Protein AF-A0A2W4QVB1-F1 (afdb_monomer_lite)

pLDDT: mean 76.28, std 17.54, range [34.06, 95.75]

Radius of gyration: 23.8 Å; chains: 1; bounding box: 46×36×74 Å

Structure (mmCIF, N/CA/C/O backbone):
data_AF-A0A2W4QVB1-F1
#
_entry.id   AF-A0A2W4QVB1-F1
#
loop_
_atom_site.group_PDB
_atom_site.id
_atom_site.type_symbol
_atom_site.label_atom_id
_atom_site.label_alt_id
_atom_site.label_comp_id
_atom_site.label_asym_id
_atom_site.label_entity_id
_atom_site.label_seq_id
_atom_site.pdbx_PDB_ins_code
_atom_site.Cartn_x
_atom_site.Cartn_y
_atom_site.Cartn_z
_atom_site.occupancy
_atom_site.B_iso_or_equiv
_atom_site.auth_seq_id
_atom_site.auth_comp_id
_atom_site.auth_asym_id
_atom_site.auth_atom_id
_atom_site.pdbx_PDB_model_num
ATOM 1 N N . MET A 1 1 ? -1.113 -17.336 -42.698 1.00 42.00 1 MET A N 1
ATOM 2 C CA . MET A 1 1 ? -0.519 -17.648 -41.381 1.00 42.00 1 MET A CA 1
ATOM 3 C C . MET A 1 1 ? -0.173 -16.339 -40.699 1.00 42.00 1 MET A C 1
ATOM 5 O O . MET A 1 1 ? 0.653 -15.622 -41.236 1.00 42.00 1 MET A O 1
ATOM 9 N N . ASN A 1 2 ? -0.884 -15.994 -39.625 1.00 34.06 2 ASN A N 1
ATOM 10 C CA . ASN A 1 2 ? -0.415 -15.216 -38.467 1.00 34.06 2 ASN A CA 1
ATOM 11 C C . ASN A 1 2 ? -1.642 -14.891 -37.617 1.00 34.06 2 ASN A C 1
ATOM 13 O O . ASN A 1 2 ? -2.258 -13.834 -37.711 1.00 34.06 2 ASN A O 1
ATOM 17 N N . LEU A 1 3 ? -2.034 -15.901 -36.845 1.00 35.84 3 LEU A N 1
ATOM 18 C CA . LEU A 1 3 ? -2.964 -15.760 -35.740 1.00 35.84 3 LEU A CA 1
ATOM 19 C C . LEU A 1 3 ? -2.271 -14.986 -34.608 1.00 35.84 3 LEU A C 1
ATOM 21 O O . LEU A 1 3 ? -1.073 -15.146 -34.373 1.00 35.84 3 LEU A O 1
ATOM 25 N N . THR A 1 4 ? -3.082 -14.263 -33.834 1.00 41.38 4 THR A N 1
ATOM 26 C CA . THR A 1 4 ? -2.831 -13.854 -32.438 1.00 41.38 4 THR A CA 1
ATOM 27 C C . THR A 1 4 ? -1.829 -12.722 -32.179 1.00 41.38 4 THR A C 1
ATOM 29 O O . THR A 1 4 ? -0.792 -12.899 -31.551 1.00 41.38 4 THR A O 1
ATOM 32 N N . GLY A 1 5 ? -2.245 -11.492 -32.493 1.00 39.94 5 GLY A N 1
ATOM 33 C CA . GLY A 1 5 ? -1.863 -10.319 -31.699 1.00 39.94 5 GLY A CA 1
ATOM 34 C C . GLY A 1 5 ? -2.654 -10.294 -30.389 1.00 39.94 5 GLY A C 1
ATOM 35 O O . GLY A 1 5 ? -3.556 -9.479 -30.225 1.00 39.94 5 GLY A O 1
ATOM 36 N N . ILE A 1 6 ? -2.371 -11.230 -29.475 1.00 40.56 6 ILE A N 1
ATOM 37 C CA . ILE A 1 6 ? -2.856 -11.131 -28.095 1.00 40.56 6 ILE A CA 1
ATOM 38 C C . ILE A 1 6 ? -2.206 -9.873 -27.531 1.00 40.56 6 ILE A C 1
ATOM 40 O O . ILE A 1 6 ? -0.985 -9.817 -27.390 1.00 40.56 6 ILE A O 1
ATOM 44 N N . VAL A 1 7 ? -3.012 -8.855 -27.237 1.00 45.84 7 VAL A N 1
ATOM 45 C CA . VAL A 1 7 ? -2.581 -7.705 -26.445 1.00 45.84 7 VAL A CA 1
ATOM 46 C C . VAL A 1 7 ? -2.202 -8.273 -25.082 1.00 45.84 7 VAL A C 1
ATOM 48 O O . VAL A 1 7 ? -3.058 -8.525 -24.236 1.00 45.84 7 VAL A O 1
ATOM 51 N N . MET A 1 8 ? -0.925 -8.614 -24.912 1.00 48.47 8 MET A N 1
ATOM 52 C CA . MET A 1 8 ? -0.414 -9.160 -23.668 1.00 48.47 8 MET A CA 1
ATOM 53 C C . MET A 1 8 ? -0.474 -8.017 -22.661 1.00 48.47 8 MET A C 1
ATOM 55 O O . MET A 1 8 ? 0.418 -7.172 -22.599 1.00 48.47 8 MET A O 1
ATOM 59 N N . PHE A 1 9 ? -1.572 -7.934 -21.913 1.00 51.12 9 PHE A N 1
ATOM 60 C CA . PHE A 1 9 ? -1.644 -7.075 -20.746 1.00 51.12 9 PHE A CA 1
ATOM 61 C C . PHE A 1 9 ? -0.529 -7.540 -19.813 1.00 51.12 9 PHE A C 1
ATOM 63 O O . PHE A 1 9 ? -0.651 -8.575 -19.158 1.00 51.12 9 PHE A O 1
ATOM 70 N N . LYS A 1 10 ? 0.592 -6.812 -19.803 1.00 69.44 10 LYS A N 1
ATOM 71 C CA . LYS A 1 10 ? 1.676 -7.030 -18.851 1.00 69.44 10 LYS A CA 1
ATOM 72 C C . LYS A 1 10 ? 1.116 -6.702 -17.470 1.00 69.44 10 LYS A C 1
ATOM 74 O O . LYS A 1 10 ? 1.049 -5.544 -17.072 1.00 69.44 10 LYS A O 1
ATOM 79 N N . ARG A 1 11 ? 0.608 -7.720 -16.778 1.00 76.69 11 ARG A N 1
ATOM 80 C CA . ARG A 1 11 ? 0.166 -7.609 -15.389 1.00 76.69 11 ARG A CA 1
ATOM 81 C C . ARG A 1 11 ? 1.419 -7.719 -14.537 1.00 76.69 11 ARG A C 1
ATOM 83 O O . ARG A 1 11 ? 2.098 -8.736 -14.587 1.00 76.69 11 ARG A O 1
ATOM 90 N N . ALA A 1 12 ? 1.725 -6.663 -13.801 1.00 82.31 12 ALA A N 1
ATOM 91 C CA . ALA A 1 12 ? 2.807 -6.629 -12.833 1.00 82.31 12 ALA A CA 1
ATOM 92 C C . ALA A 1 12 ? 2.240 -6.167 -11.494 1.00 82.31 12 ALA A C 1
ATOM 94 O O . ALA A 1 12 ? 1.304 -5.363 -11.463 1.00 82.31 12 ALA A O 1
ATOM 95 N N . ALA A 1 13 ? 2.793 -6.673 -10.401 1.00 86.62 13 ALA A N 1
ATOM 96 C CA . ALA A 1 13 ? 2.539 -6.130 -9.078 1.00 86.62 13 ALA A CA 1
ATOM 97 C C . ALA A 1 13 ? 3.684 -5.214 -8.659 1.00 86.62 13 ALA A C 1
ATOM 99 O O . ALA A 1 13 ? 4.819 -5.374 -9.104 1.00 86.62 13 ALA A O 1
ATOM 100 N N . IL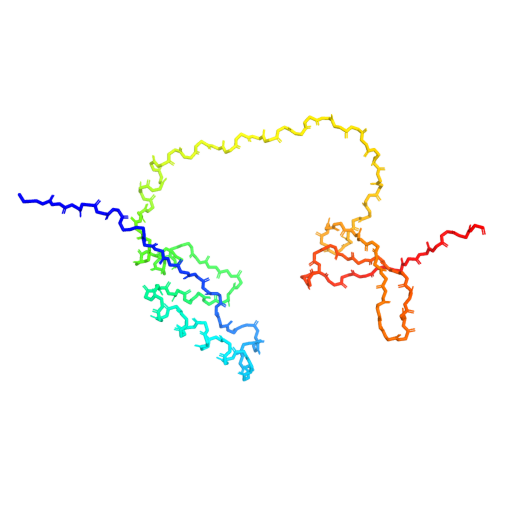E A 1 14 ? 3.363 -4.250 -7.802 1.00 89.38 14 ILE A N 1
ATOM 101 C CA . ILE A 1 14 ? 4.336 -3.367 -7.169 1.00 89.38 14 ILE A CA 1
ATOM 102 C C . ILE A 1 14 ? 4.255 -3.629 -5.673 1.00 89.38 14 ILE A C 1
ATOM 104 O O . ILE A 1 14 ? 3.188 -3.479 -5.074 1.00 89.38 14 ILE A O 1
ATOM 108 N N . GLU A 1 15 ? 5.380 -4.001 -5.083 1.00 86.50 15 GLU A N 1
ATOM 109 C CA . GLU A 1 15 ? 5.554 -4.089 -3.643 1.00 86.50 15 GLU A CA 1
ATOM 110 C C . GLU A 1 15 ? 6.440 -2.943 -3.169 1.00 86.50 15 GLU A C 1
ATOM 112 O O . GLU A 1 15 ? 7.451 -2.615 -3.786 1.00 86.50 15 GLU A O 1
ATOM 117 N N . LEU A 1 16 ? 6.046 -2.322 -2.061 1.00 84.06 16 LEU A N 1
ATOM 118 C CA . LEU A 1 16 ? 6.885 -1.352 -1.378 1.00 84.06 16 LEU A CA 1
ATOM 119 C C . LEU A 1 16 ? 7.812 -2.098 -0.420 1.00 84.06 16 LEU A C 1
ATOM 121 O O . LEU A 1 16 ? 7.352 -2.614 0.599 1.00 84.06 16 LEU A O 1
ATOM 125 N N . SER A 1 17 ? 9.100 -2.138 -0.740 1.00 72.38 17 SER A N 1
ATOM 126 C CA . SER A 1 17 ? 10.102 -2.911 -0.011 1.00 72.38 17 SER A CA 1
ATOM 127 C C . SER A 1 17 ? 11.107 -2.020 0.722 1.00 72.38 17 SER A C 1
ATOM 129 O O . SER A 1 17 ? 11.293 -0.848 0.415 1.00 72.38 17 SER A O 1
ATOM 131 N N . GLY A 1 18 ? 11.799 -2.553 1.724 1.00 67.69 18 GLY A N 1
ATOM 132 C CA . GLY A 1 18 ? 12.999 -1.909 2.264 1.00 67.69 18 GLY A CA 1
ATOM 133 C C . GLY A 1 18 ? 12.834 -0.754 3.267 1.00 67.69 18 GLY A C 1
ATOM 134 O O . GLY A 1 18 ? 11.767 -0.202 3.531 1.00 67.69 18 GLY A O 1
ATOM 135 N N . CYS A 1 19 ? 13.979 -0.469 3.895 1.00 60.53 19 CYS A N 1
ATOM 136 C CA . CYS A 1 19 ? 14.152 0.029 5.254 1.00 60.53 19 CYS A CA 1
ATOM 137 C C . CYS A 1 19 ? 14.234 1.557 5.385 1.00 60.53 19 CYS A C 1
ATOM 139 O O . CYS A 1 19 ? 15.237 2.168 5.022 1.00 60.53 19 CYS A O 1
ATOM 141 N N . TYR A 1 20 ? 13.262 2.151 6.082 1.00 49.09 20 TYR A N 1
ATOM 142 C CA . TYR A 1 20 ? 13.464 3.425 6.775 1.00 49.09 20 TYR A CA 1
ATOM 143 C C . TYR A 1 20 ? 12.647 3.525 8.077 1.00 49.09 20 TYR A C 1
ATOM 145 O O . TYR A 1 20 ? 11.428 3.683 8.034 1.00 49.09 20 TYR A O 1
ATOM 153 N N . PRO A 1 21 ? 13.307 3.504 9.247 1.00 50.47 21 PRO A N 1
ATOM 154 C CA . PRO A 1 21 ? 14.454 2.675 9.591 1.00 50.47 21 PRO A CA 1
ATOM 155 C C . PRO A 1 21 ? 13.955 1.401 10.317 1.00 50.47 21 PRO A C 1
ATOM 157 O O . PRO A 1 21 ? 13.155 1.480 11.243 1.00 50.47 21 PRO A O 1
ATOM 160 N N . LYS A 1 22 ? 14.433 0.212 9.931 1.00 54.88 22 LYS A N 1
ATOM 161 C CA . LYS A 1 22 ? 14.297 -1.057 10.693 1.00 54.88 22 LYS A CA 1
ATOM 162 C C . LYS A 1 22 ? 12.930 -1.769 10.771 1.00 54.88 22 LYS A C 1
ATOM 164 O O . LYS A 1 22 ? 12.827 -2.765 11.481 1.00 54.88 22 LYS A O 1
ATOM 169 N N . SER A 1 23 ? 11.880 -1.358 10.050 1.00 60.81 23 SER A N 1
ATOM 170 C CA . SER A 1 23 ? 10.578 -2.057 10.187 1.00 60.81 23 SER A CA 1
ATOM 171 C C . SER A 1 23 ? 10.494 -3.424 9.482 1.00 60.81 23 SER A C 1
ATOM 173 O O . SER A 1 23 ? 9.657 -4.237 9.878 1.00 60.81 23 SER A O 1
ATOM 175 N N . HIS A 1 24 ? 11.326 -3.683 8.466 1.00 58.22 24 HIS A N 1
ATOM 176 C CA . HIS A 1 24 ? 11.261 -4.892 7.622 1.00 58.22 24 HIS A CA 1
ATOM 177 C C . HIS A 1 24 ? 12.365 -5.928 7.899 1.00 58.22 24 HIS A C 1
ATOM 179 O O . HIS A 1 24 ? 12.302 -7.041 7.396 1.00 58.22 24 HIS A O 1
ATOM 185 N N . GLU A 1 25 ? 13.351 -5.619 8.746 1.00 64.44 25 GLU A N 1
ATOM 186 C CA . GLU A 1 25 ? 14.456 -6.547 9.066 1.00 64.44 25 GLU A CA 1
ATOM 187 C C . GLU A 1 25 ? 14.054 -7.664 10.039 1.00 64.44 25 GLU A C 1
ATOM 189 O O . GLU A 1 25 ? 14.813 -8.607 10.269 1.00 64.44 25 GLU A O 1
ATOM 194 N N . ARG A 1 26 ? 12.849 -7.581 10.612 1.00 75.75 26 ARG A N 1
ATOM 195 C CA . ARG A 1 26 ? 12.348 -8.599 11.530 1.00 75.75 26 ARG A CA 1
ATOM 196 C C . ARG A 1 26 ? 12.164 -9.945 10.806 1.00 75.75 26 ARG A C 1
ATOM 198 O O . ARG A 1 26 ? 11.643 -9.952 9.690 1.00 75.75 26 ARG A O 1
ATOM 205 N N . PRO A 1 27 ? 12.494 -11.082 11.446 1.00 78.69 27 PRO A N 1
ATOM 206 C CA . PRO A 1 27 ? 12.378 -12.408 10.832 1.00 78.69 27 PRO A CA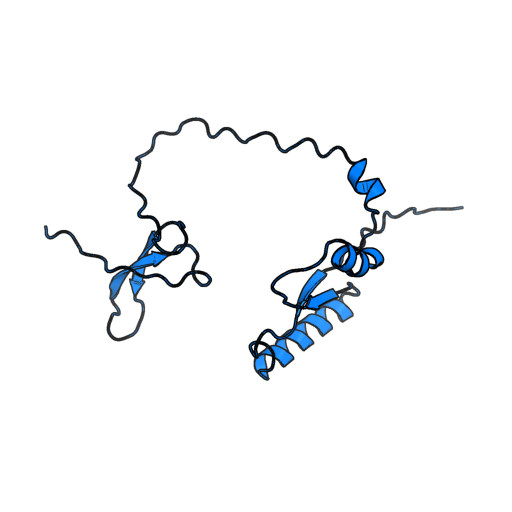 1
ATOM 207 C C . PRO A 1 27 ? 10.981 -12.703 10.263 1.00 78.69 27 PRO A C 1
ATOM 209 O O . PRO A 1 27 ? 10.875 -13.160 9.131 1.00 78.69 27 PRO A O 1
ATOM 212 N N . ASP A 1 28 ? 9.918 -12.326 10.989 1.00 81.25 28 ASP A N 1
ATOM 213 C CA . ASP A 1 28 ? 8.517 -12.501 10.564 1.00 81.25 28 ASP A CA 1
ATOM 214 C C . ASP A 1 28 ? 8.147 -11.709 9.299 1.00 81.25 28 ASP A C 1
ATOM 216 O O . ASP A 1 28 ? 7.218 -12.055 8.570 1.00 81.25 28 ASP A O 1
ATOM 220 N N . ARG A 1 29 ? 8.858 -10.608 9.039 1.00 80.12 29 ARG A N 1
ATOM 221 C CA . ARG A 1 29 ? 8.633 -9.761 7.864 1.00 80.12 29 ARG A CA 1
ATOM 222 C C . ARG A 1 29 ? 9.350 -10.332 6.655 1.00 80.12 29 ARG A C 1
ATOM 224 O O . ARG A 1 29 ? 8.712 -10.496 5.628 1.00 80.12 29 ARG A O 1
ATOM 231 N N . ARG A 1 30 ? 10.596 -10.772 6.833 1.00 81.69 30 ARG A N 1
ATOM 232 C CA . ARG A 1 30 ? 11.376 -11.456 5.793 1.00 81.69 30 ARG A CA 1
ATOM 233 C C . ARG A 1 30 ? 10.702 -12.732 5.293 1.00 81.69 30 ARG A C 1
ATOM 235 O O . ARG A 1 30 ? 10.717 -12.994 4.099 1.00 81.69 30 ARG A O 1
ATOM 242 N N . GLU A 1 31 ? 10.106 -13.511 6.195 1.00 84.69 31 GLU A N 1
ATOM 243 C CA . GLU A 1 31 ? 9.375 -14.730 5.829 1.00 84.69 31 GLU A CA 1
ATOM 244 C C . GLU A 1 31 ? 8.134 -14.420 4.980 1.00 84.69 31 GLU A C 1
ATOM 246 O O . GLU A 1 31 ? 7.877 -15.083 3.978 1.00 84.69 31 GLU A O 1
ATOM 251 N N . ARG A 1 32 ? 7.391 -13.366 5.339 1.00 85.31 32 ARG A N 1
ATOM 252 C CA . ARG A 1 32 ? 6.240 -12.903 4.554 1.00 85.31 32 ARG A CA 1
ATOM 253 C C . ARG A 1 32 ? 6.646 -12.372 3.184 1.00 85.31 32 ARG A C 1
ATOM 255 O O . ARG A 1 32 ? 5.972 -12.698 2.215 1.00 85.31 32 ARG A O 1
ATOM 262 N N . ASP A 1 33 ? 7.709 -11.580 3.112 1.00 86.31 33 ASP A N 1
ATOM 263 C CA . ASP A 1 33 ? 8.197 -11.013 1.852 1.00 86.31 33 ASP A CA 1
ATOM 264 C C . ASP A 1 33 ? 8.643 -12.159 0.915 1.00 86.31 33 ASP A C 1
ATOM 266 O O . ASP A 1 33 ? 8.184 -12.250 -0.221 1.00 86.31 33 ASP A O 1
ATOM 270 N N . ALA A 1 34 ? 9.383 -13.147 1.439 1.00 87.62 34 ALA A N 1
ATOM 271 C CA . ALA A 1 34 ? 9.764 -14.350 0.692 1.00 87.62 34 ALA A CA 1
ATOM 272 C C . ALA A 1 34 ? 8.557 -15.191 0.230 1.00 87.62 34 ALA A C 1
ATOM 274 O O . ALA A 1 34 ? 8.569 -15.766 -0.860 1.00 87.62 34 ALA A O 1
ATOM 275 N N . PHE A 1 35 ? 7.499 -15.269 1.043 1.00 93.50 35 PHE A N 1
ATOM 276 C CA . PHE A 1 35 ? 6.254 -15.923 0.645 1.00 93.50 35 PHE A CA 1
ATOM 277 C C . PHE A 1 35 ? 5.581 -15.193 -0.525 1.00 93.50 35 PHE A C 1
ATOM 279 O O . PHE A 1 35 ? 5.163 -15.840 -1.487 1.00 93.50 35 PHE A O 1
ATOM 286 N N . VAL A 1 36 ? 5.492 -13.860 -0.465 1.00 90.31 36 VAL A N 1
ATOM 287 C CA . VAL A 1 36 ? 4.928 -13.042 -1.548 1.00 90.31 36 VAL A CA 1
ATOM 288 C C . VAL A 1 36 ? 5.728 -13.253 -2.833 1.00 90.31 36 VAL A C 1
ATOM 290 O O . VAL A 1 36 ? 5.133 -13.588 -3.859 1.00 90.31 36 VAL A O 1
ATOM 293 N N . ASP A 1 37 ? 7.058 -13.185 -2.765 1.00 89.94 37 ASP A N 1
ATOM 294 C CA . ASP A 1 37 ? 7.943 -13.468 -3.900 1.00 89.94 37 ASP A CA 1
ATOM 295 C C . ASP A 1 37 ? 7.659 -14.844 -4.523 1.00 89.94 37 ASP A C 1
ATOM 297 O O . ASP A 1 37 ? 7.495 -14.969 -5.741 1.00 89.94 37 ASP A O 1
ATOM 301 N N . GLY A 1 38 ? 7.530 -15.880 -3.688 1.00 91.75 38 GLY A N 1
ATOM 302 C CA . GLY A 1 38 ? 7.233 -17.242 -4.131 1.00 91.75 38 GLY A CA 1
ATOM 303 C C . GLY A 1 38 ? 5.893 -17.367 -4.862 1.00 91.75 38 GLY A C 1
ATOM 304 O O . GLY A 1 38 ? 5.815 -18.028 -5.900 1.00 91.75 38 GLY A O 1
ATOM 305 N N . VAL A 1 39 ? 4.843 -16.701 -4.371 1.00 94.94 39 VAL A N 1
ATOM 306 C CA . VAL A 1 39 ? 3.512 -16.705 -5.004 1.00 94.94 39 VAL A CA 1
ATOM 307 C C . VAL A 1 39 ? 3.555 -16.047 -6.384 1.00 94.94 39 VAL A C 1
ATOM 309 O O . VAL A 1 39 ? 3.014 -16.598 -7.346 1.00 94.94 39 VAL A O 1
ATOM 312 N N . PHE A 1 40 ? 4.214 -14.894 -6.507 1.00 91.81 40 PHE A N 1
ATOM 313 C CA . PHE A 1 40 ? 4.322 -14.182 -7.783 1.00 91.81 40 PHE A CA 1
ATOM 314 C C . PHE A 1 40 ? 5.181 -14.941 -8.800 1.00 91.81 40 PHE A C 1
ATOM 316 O O . PHE A 1 40 ? 4.791 -15.055 -9.968 1.00 91.81 40 PHE A O 1
ATOM 323 N N . ALA A 1 41 ? 6.284 -15.545 -8.350 1.00 89.31 41 ALA A N 1
ATOM 324 C CA . ALA A 1 41 ? 7.114 -16.414 -9.175 1.00 89.31 41 ALA A CA 1
ATOM 325 C C . ALA A 1 41 ? 6.327 -17.630 -9.696 1.00 89.31 41 ALA A C 1
ATOM 327 O O . ALA A 1 41 ? 6.347 -17.910 -10.897 1.00 89.31 41 ALA A O 1
ATOM 328 N N . ALA A 1 42 ? 5.566 -18.308 -8.828 1.00 92.25 42 ALA A N 1
ATOM 329 C CA . ALA A 1 42 ? 4.717 -19.437 -9.214 1.00 92.25 42 ALA A CA 1
ATOM 330 C C . ALA A 1 42 ? 3.619 -19.026 -10.212 1.00 92.25 42 ALA A C 1
ATOM 332 O O . ALA A 1 42 ? 3.329 -19.758 -11.161 1.00 92.25 42 ALA A O 1
ATOM 333 N N . ALA A 1 43 ? 3.052 -17.828 -10.043 1.00 89.81 43 ALA A N 1
ATOM 334 C CA . ALA A 1 43 ? 2.057 -17.257 -10.947 1.00 89.81 43 ALA A CA 1
ATOM 335 C C . ALA A 1 43 ? 2.644 -16.731 -12.270 1.00 89.81 43 ALA A C 1
ATOM 337 O O . ALA A 1 43 ? 1.883 -16.327 -13.150 1.00 89.81 43 ALA A O 1
ATOM 338 N N . LYS A 1 44 ? 3.978 -16.730 -12.429 1.00 88.25 44 LYS A N 1
ATOM 339 C CA . LYS A 1 44 ? 4.691 -16.141 -13.577 1.00 88.25 44 LYS A CA 1
ATOM 340 C C . LYS A 1 44 ? 4.323 -14.670 -13.796 1.00 88.25 44 LYS A C 1
ATOM 342 O O . LYS A 1 44 ? 4.240 -14.201 -14.932 1.00 88.25 44 LYS A O 1
ATOM 347 N N . LEU A 1 45 ? 4.087 -13.949 -12.701 1.00 87.19 45 LEU A N 1
ATOM 348 C CA . LEU A 1 45 ? 3.773 -12.527 -12.714 1.00 87.19 45 LEU A CA 1
ATOM 349 C C . LEU A 1 45 ? 4.974 -11.734 -12.186 1.00 87.19 45 LEU A C 1
ATOM 351 O O . LEU A 1 45 ? 5.470 -12.045 -11.105 1.00 87.19 45 LEU A O 1
ATOM 355 N N . PRO A 1 46 ? 5.447 -10.704 -12.908 1.00 85.88 46 PRO A N 1
ATOM 356 C CA . PRO A 1 46 ? 6.508 -9.841 -12.409 1.00 85.88 46 PRO A CA 1
ATOM 357 C C . PRO A 1 46 ? 6.053 -9.079 -11.157 1.00 85.88 46 PRO A C 1
ATOM 359 O O . PRO A 1 46 ? 4.984 -8.461 -11.148 1.00 85.88 46 PRO A O 1
ATOM 362 N N . LEU A 1 47 ? 6.898 -9.095 -10.128 1.00 89.00 47 LEU A N 1
ATOM 363 C CA . LEU A 1 47 ? 6.755 -8.314 -8.904 1.00 89.00 47 LEU A CA 1
ATOM 364 C C . LEU A 1 47 ? 7.902 -7.301 -8.832 1.00 89.00 47 LEU A C 1
ATOM 366 O O . LEU A 1 47 ? 9.069 -7.680 -8.737 1.00 89.00 47 LEU A O 1
ATOM 370 N N . LEU A 1 48 ? 7.572 -6.013 -8.929 1.00 89.06 48 LEU A N 1
ATOM 371 C CA . LEU A 1 48 ? 8.531 -4.922 -8.810 1.00 89.06 48 LEU A CA 1
ATOM 372 C C . LEU A 1 48 ? 8.617 -4.470 -7.354 1.00 89.06 48 LEU A C 1
ATOM 374 O O . LEU A 1 48 ? 7.657 -3.939 -6.800 1.00 89.06 48 LEU A O 1
ATOM 378 N N . HIS A 1 49 ? 9.802 -4.611 -6.781 1.00 87.56 49 HIS A N 1
ATOM 379 C CA . HIS A 1 49 ? 10.139 -4.118 -5.453 1.00 87.56 49 HIS A CA 1
ATOM 380 C C . HIS A 1 49 ? 10.606 -2.663 -5.531 1.00 87.56 49 HIS A C 1
ATOM 382 O O . HIS A 1 49 ? 11.707 -2.378 -6.000 1.00 87.56 49 HIS A O 1
ATOM 388 N N . VAL A 1 50 ? 9.771 -1.732 -5.078 1.00 88.81 50 VAL A N 1
ATOM 389 C CA . VAL A 1 50 ? 10.087 -0.301 -5.014 1.00 88.81 50 VAL A CA 1
ATOM 390 C C . VAL A 1 50 ? 10.466 0.052 -3.579 1.00 88.81 50 VAL A C 1
ATOM 392 O O . VAL A 1 50 ? 9.636 -0.125 -2.688 1.00 88.81 50 VAL A O 1
ATOM 395 N N . PRO A 1 51 ? 11.677 0.583 -3.324 1.00 85.38 51 PRO A N 1
ATOM 396 C CA . PRO A 1 51 ? 12.077 0.928 -1.971 1.00 85.38 51 PRO A CA 1
ATOM 397 C C . PRO A 1 51 ? 11.099 1.904 -1.280 1.00 85.38 51 PRO A C 1
ATOM 399 O O . PRO A 1 51 ? 10.430 2.703 -1.929 1.00 85.38 51 PRO A O 1
ATOM 402 N N . VAL A 1 52 ? 11.007 1.905 0.047 1.00 85.56 52 VAL A N 1
ATOM 403 C CA . VAL A 1 52 ? 10.278 2.962 0.764 1.00 85.56 52 VAL A CA 1
ATOM 404 C C . VAL A 1 52 ? 11.208 4.155 0.967 1.00 85.56 52 VAL A C 1
ATOM 406 O O . VAL A 1 52 ? 12.191 4.079 1.705 1.00 85.56 52 VAL A O 1
ATOM 409 N N . ARG A 1 53 ? 10.887 5.292 0.340 1.00 82.44 53 ARG A N 1
ATOM 410 C CA . ARG A 1 53 ? 11.596 6.571 0.518 1.00 82.44 53 ARG A CA 1
ATOM 411 C C . ARG A 1 53 ? 10.610 7.722 0.700 1.00 82.44 53 ARG A C 1
ATOM 413 O O . ARG A 1 53 ? 9.449 7.628 0.315 1.00 82.44 53 ARG A O 1
ATOM 420 N N . ARG A 1 54 ? 11.079 8.826 1.294 1.00 83.31 54 ARG A N 1
ATOM 421 C CA . ARG A 1 54 ? 10.263 10.039 1.512 1.00 83.31 54 ARG A CA 1
ATOM 422 C C . ARG A 1 54 ? 9.877 10.737 0.206 1.00 83.31 54 ARG A C 1
ATOM 424 O O . ARG A 1 54 ? 8.875 11.442 0.175 1.00 83.31 54 ARG A O 1
ATOM 431 N N . SER A 1 55 ? 10.679 10.567 -0.839 1.00 88.19 55 SER A N 1
ATOM 432 C CA . SER A 1 55 ? 10.452 11.155 -2.152 1.00 88.19 55 SER A CA 1
ATOM 433 C C . SER A 1 55 ? 11.211 10.385 -3.228 1.00 88.19 55 SER A C 1
ATOM 435 O O . SER A 1 55 ? 12.175 9.672 -2.943 1.00 88.19 55 SER A O 1
ATOM 437 N N . TYR A 1 56 ? 10.750 10.563 -4.462 1.00 88.25 56 TYR A N 1
ATOM 438 C CA . TYR A 1 56 ? 11.330 10.016 -5.680 1.00 88.25 56 TYR A CA 1
ATOM 439 C C . TYR A 1 56 ? 11.376 11.096 -6.754 1.00 88.25 56 TYR A C 1
ATOM 441 O O . TYR A 1 56 ? 10.481 11.943 -6.819 1.00 88.25 56 TYR A O 1
ATOM 449 N N . ALA A 1 57 ? 12.382 11.038 -7.624 1.00 91.69 57 ALA A N 1
ATOM 450 C CA . ALA A 1 57 ? 12.353 11.789 -8.871 1.00 91.69 57 ALA A CA 1
ATOM 451 C C . ALA A 1 57 ? 11.484 11.049 -9.902 1.00 91.69 57 ALA A C 1
ATOM 453 O O . ALA A 1 57 ? 11.530 9.824 -10.002 1.00 91.69 57 ALA A O 1
ATOM 454 N N . MET A 1 58 ? 10.722 11.785 -10.715 1.00 87.69 58 MET A N 1
ATOM 455 C CA . MET A 1 58 ? 9.832 11.173 -11.715 1.00 87.69 58 MET A CA 1
ATOM 456 C C . MET A 1 58 ? 10.589 10.303 -12.726 1.00 87.69 58 MET A C 1
ATOM 458 O O . MET A 1 58 ? 10.133 9.214 -13.048 1.00 87.69 58 MET A O 1
ATOM 462 N N . ALA A 1 59 ? 11.770 10.746 -13.167 1.00 87.38 59 ALA A N 1
ATOM 463 C CA . ALA A 1 59 ? 12.609 9.983 -14.090 1.00 87.38 59 ALA A CA 1
ATOM 464 C C . ALA A 1 59 ? 13.096 8.648 -13.491 1.00 87.38 59 ALA A C 1
ATOM 466 O O . ALA A 1 59 ? 13.208 7.655 -14.204 1.00 87.38 59 ALA A O 1
ATOM 467 N N . GLU A 1 60 ? 13.347 8.603 -12.178 1.00 87.25 60 GLU A N 1
ATOM 468 C CA . GLU A 1 60 ? 13.750 7.378 -11.473 1.00 87.25 60 GLU A CA 1
ATOM 469 C C . GLU A 1 60 ? 12.599 6.365 -11.443 1.00 87.25 60 GLU A C 1
ATOM 471 O O . GLU A 1 60 ? 12.792 5.192 -11.760 1.00 87.25 60 GLU A O 1
ATOM 476 N N . LEU A 1 61 ? 11.383 6.823 -11.131 1.00 87.19 61 LEU A N 1
ATOM 477 C CA . LEU A 1 61 ? 10.190 5.974 -11.175 1.00 87.19 61 LEU A CA 1
ATOM 478 C C . LEU A 1 61 ? 9.899 5.481 -12.593 1.00 87.19 61 LEU A C 1
ATOM 480 O O . LEU A 1 61 ? 9.552 4.317 -12.774 1.00 87.19 61 LEU A O 1
ATOM 484 N N . GLU A 1 62 ? 10.060 6.339 -13.600 1.00 85.94 62 GLU A N 1
ATOM 485 C CA . GLU A 1 62 ? 9.897 5.949 -15.002 1.00 85.94 62 GLU A CA 1
ATOM 486 C C . GLU A 1 62 ? 10.878 4.846 -15.393 1.00 85.94 62 GLU A C 1
ATOM 488 O O . GLU A 1 62 ? 10.457 3.849 -15.975 1.00 85.94 62 GLU A O 1
ATOM 493 N N . ALA A 1 63 ? 12.154 4.975 -15.023 1.00 85.44 63 ALA A N 1
ATOM 494 C CA . ALA A 1 63 ? 13.160 3.956 -15.300 1.00 85.44 63 ALA A CA 1
ATOM 495 C C . ALA A 1 63 ? 12.835 2.611 -14.622 1.00 85.44 63 ALA A C 1
ATOM 497 O O . ALA A 1 63 ? 12.990 1.562 -15.244 1.00 85.44 63 ALA A O 1
ATOM 498 N N . LEU A 1 64 ? 12.337 2.638 -13.380 1.00 84.56 64 LEU A N 1
ATOM 499 C CA . LEU A 1 64 ? 11.929 1.435 -12.643 1.00 84.56 64 LEU A CA 1
ATOM 500 C C . LEU A 1 64 ? 10.695 0.754 -13.252 1.00 84.56 64 LEU A C 1
ATOM 502 O O . LEU A 1 64 ? 10.611 -0.472 -13.289 1.00 84.56 64 LEU A O 1
ATOM 506 N N . LEU A 1 65 ? 9.723 1.539 -13.718 1.00 85.19 65 LEU A N 1
ATOM 507 C CA . LEU A 1 65 ? 8.440 1.024 -14.198 1.00 85.19 65 LEU A CA 1
ATOM 508 C C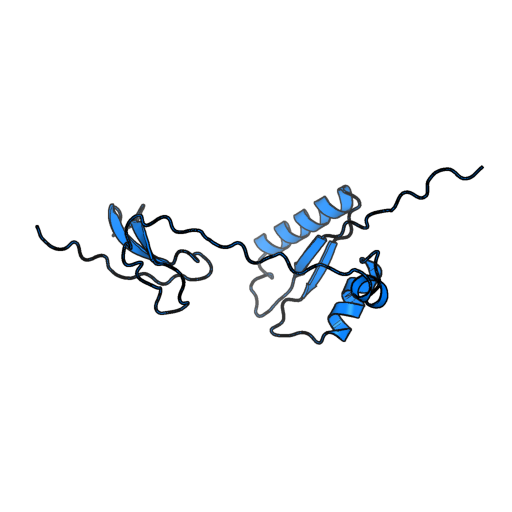 . LEU A 1 65 ? 8.467 0.633 -15.681 1.00 85.19 65 LEU A C 1
ATOM 510 O O . LEU A 1 65 ? 7.757 -0.292 -16.079 1.00 85.19 65 LEU A O 1
ATOM 514 N N . ALA A 1 66 ? 9.281 1.301 -16.502 1.00 82.75 66 ALA A N 1
ATOM 515 C CA . ALA A 1 66 ? 9.306 1.130 -17.956 1.00 82.75 66 ALA A CA 1
ATOM 516 C C . ALA A 1 66 ? 9.410 -0.333 -18.446 1.00 82.75 66 ALA A C 1
ATOM 518 O O . ALA A 1 66 ? 8.685 -0.674 -19.381 1.00 82.75 66 ALA A O 1
ATOM 519 N N . PRO A 1 67 ? 10.210 -1.235 -17.839 1.00 82.25 67 PRO A N 1
ATOM 520 C CA . PRO A 1 67 ? 10.295 -2.632 -18.288 1.00 82.25 67 PRO A CA 1
ATOM 521 C C . PRO A 1 67 ? 8.976 -3.411 -18.141 1.00 82.25 67 PRO A C 1
ATOM 523 O O . PRO A 1 67 ? 8.684 -4.341 -18.905 1.00 82.25 67 PRO A O 1
ATOM 526 N N . HIS A 1 68 ? 8.172 -3.021 -17.153 1.00 79.12 68 HIS A N 1
ATOM 527 C CA . HIS A 1 68 ? 6.951 -3.712 -16.753 1.00 79.12 68 HIS A CA 1
ATOM 528 C C . HIS A 1 68 ? 5.693 -3.104 -17.375 1.00 79.12 68 HIS A C 1
ATOM 530 O O . HIS A 1 68 ? 4.672 -3.783 -17.480 1.00 79.12 68 HIS A O 1
ATOM 536 N N . LEU A 1 69 ? 5.766 -1.859 -17.846 1.00 76.19 69 LEU A N 1
ATOM 537 C CA . LEU A 1 69 ? 4.659 -1.201 -18.525 1.00 76.19 69 LEU A CA 1
ATOM 538 C C . LEU A 1 69 ? 4.616 -1.605 -20.007 1.00 76.19 69 LEU A C 1
ATOM 540 O O . LEU A 1 69 ? 5.602 -1.545 -20.735 1.00 76.19 69 LEU A O 1
ATOM 544 N N . GLY A 1 70 ? 3.438 -2.027 -20.471 1.00 68.50 70 GLY A N 1
ATOM 545 C CA . GLY A 1 70 ? 3.157 -2.278 -21.893 1.00 68.50 70 GLY A CA 1
ATOM 546 C C . GLY A 1 70 ? 2.832 -1.010 -22.690 1.00 68.50 70 GLY A C 1
ATOM 547 O O . GLY A 1 70 ? 2.429 -1.108 -23.843 1.00 68.50 70 GLY A O 1
ATOM 548 N N . THR A 1 71 ? 2.958 0.165 -22.068 1.00 66.44 71 THR A N 1
ATOM 549 C CA . THR A 1 71 ? 2.620 1.467 -22.649 1.00 66.44 71 THR A CA 1
ATOM 550 C C . THR A 1 71 ? 3.725 2.471 -22.351 1.00 66.44 71 THR A C 1
ATOM 552 O O . THR A 1 71 ? 4.330 2.443 -21.280 1.00 66.44 71 THR A O 1
ATOM 555 N N . THR A 1 72 ? 3.978 3.386 -23.282 1.00 66.94 72 THR A N 1
ATOM 556 C CA . THR A 1 72 ? 4.939 4.481 -23.088 1.00 66.94 72 THR A CA 1
ATOM 557 C C . THR A 1 72 ? 4.243 5.748 -22.594 1.00 66.94 72 THR A C 1
ATOM 559 O O . THR A 1 72 ? 3.045 5.941 -22.818 1.00 66.94 72 THR A O 1
ATOM 562 N N . ARG A 1 73 ? 4.993 6.662 -21.962 1.00 68.25 73 ARG A N 1
ATOM 563 C CA . ARG A 1 73 ? 4.478 7.981 -21.543 1.00 68.25 73 ARG A CA 1
ATOM 564 C C . ARG A 1 73 ? 3.836 8.748 -22.707 1.00 68.25 73 ARG A C 1
ATOM 566 O O . ARG A 1 73 ? 2.772 9.333 -22.538 1.00 68.25 73 ARG A O 1
ATOM 573 N N . ALA A 1 74 ? 4.427 8.660 -23.899 1.00 62.56 74 ALA A N 1
ATOM 574 C CA . ALA A 1 74 ? 3.892 9.260 -25.120 1.00 62.56 74 ALA A CA 1
ATOM 575 C C . ALA A 1 74 ? 2.575 8.614 -25.600 1.00 62.56 74 ALA A C 1
ATOM 577 O O . ALA A 1 74 ? 1.765 9.283 -26.236 1.00 62.56 74 ALA A O 1
ATOM 578 N N . GLN A 1 75 ? 2.344 7.329 -25.307 1.00 66.06 75 GLN A N 1
ATOM 579 C CA . GLN A 1 75 ? 1.077 6.648 -25.600 1.00 66.06 75 GLN A CA 1
ATOM 580 C C . GLN A 1 75 ? -0.003 7.014 -24.577 1.00 66.06 75 GLN A C 1
ATOM 582 O O . GLN A 1 75 ? -1.121 7.314 -24.977 1.00 66.06 75 GLN A O 1
ATOM 587 N N . VAL A 1 76 ? 0.335 7.099 -23.284 1.00 67.44 76 VAL A N 1
ATOM 588 C CA . VAL A 1 76 ? -0.602 7.547 -22.232 1.00 67.44 76 VAL A CA 1
ATOM 589 C C . VAL A 1 76 ? -1.063 8.988 -22.463 1.00 67.44 76 VAL A C 1
ATOM 591 O O . VAL A 1 76 ? -2.237 9.285 -22.297 1.00 67.44 76 VAL A O 1
ATOM 594 N N . GLN A 1 77 ? -0.178 9.872 -22.927 1.00 68.62 77 GLN A N 1
ATOM 595 C CA . GLN A 1 77 ? -0.519 11.264 -23.257 1.00 68.62 77 GLN A CA 1
ATOM 596 C C . GLN A 1 77 ? -1.494 11.410 -24.439 1.00 68.62 77 GLN A C 1
ATOM 598 O O . GLN A 1 77 ? -2.113 12.459 -24.583 1.00 68.62 77 GLN A O 1
ATOM 603 N N . LYS A 1 78 ? -1.636 10.374 -25.275 1.00 65.75 78 LYS A N 1
ATOM 604 C CA . LYS A 1 78 ? -2.602 10.327 -26.386 1.00 65.75 78 LYS A CA 1
ATOM 605 C C . LYS A 1 78 ? -3.925 9.665 -25.996 1.00 65.75 78 LYS A C 1
ATOM 607 O O . LYS A 1 78 ? -4.889 9.768 -26.747 1.00 65.75 78 LYS A O 1
ATOM 612 N N . ILE A 1 79 ? -3.981 8.991 -24.846 1.00 64.62 79 ILE A N 1
ATOM 613 C CA . ILE A 1 79 ? -5.223 8.458 -24.289 1.00 64.62 79 ILE A CA 1
ATOM 614 C C . ILE A 1 79 ? -5.930 9.633 -23.618 1.00 64.62 79 ILE A C 1
ATOM 616 O O . ILE A 1 79 ? -5.597 10.024 -22.500 1.00 64.62 79 ILE A O 1
ATOM 620 N N . SER A 1 80 ? -6.895 10.216 -24.321 1.00 56.84 80 SER A N 1
ATOM 621 C CA . SER A 1 80 ? -7.840 11.177 -23.762 1.00 56.84 80 SER A CA 1
ATOM 622 C C . SER A 1 80 ? -8.682 10.476 -22.696 1.00 56.84 80 SER A C 1
ATOM 624 O O . SER A 1 80 ? -9.770 9.982 -22.976 1.00 56.84 80 SER A O 1
ATOM 626 N N . ILE A 1 81 ? -8.172 10.382 -21.465 1.00 60.91 81 ILE A N 1
ATOM 627 C CA . ILE A 1 81 ? -9.019 10.077 -20.314 1.00 60.91 81 ILE A CA 1
ATOM 628 C C . ILE A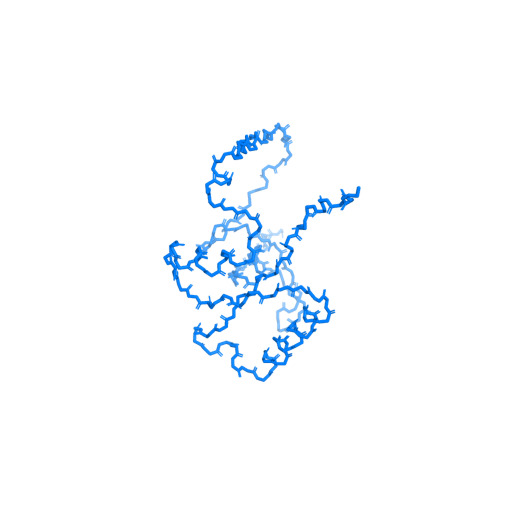 1 81 ? -9.880 11.319 -20.125 1.00 60.91 81 ILE A C 1
ATOM 630 O O . ILE A 1 81 ? -9.447 12.309 -19.532 1.00 60.91 81 ILE A O 1
ATOM 634 N N . GLU A 1 82 ? -11.085 11.288 -20.687 1.00 58.38 82 GLU A N 1
ATOM 635 C CA . GLU A 1 82 ? -12.138 12.202 -20.284 1.00 58.38 82 GLU A CA 1
ATOM 636 C C . GLU A 1 82 ? -12.243 12.107 -18.761 1.00 58.38 82 GLU A C 1
ATOM 638 O O . GLU A 1 82 ? -12.507 11.047 -18.188 1.00 58.38 82 GLU A O 1
ATOM 643 N N . LYS A 1 83 ? -11.899 13.220 -18.110 1.00 54.84 83 LYS A N 1
ATOM 644 C CA . LYS A 1 83 ? -12.011 13.448 -16.671 1.00 54.84 83 LYS A CA 1
ATOM 645 C C . LYS A 1 83 ? -13.306 12.788 -16.183 1.00 54.84 83 LYS A C 1
ATOM 647 O O . LYS A 1 83 ? -14.353 13.156 -16.717 1.00 54.84 83 LYS A O 1
ATOM 652 N N . PRO A 1 84 ? -13.285 11.862 -15.200 1.00 45.69 84 PRO A N 1
ATOM 653 C CA . PRO A 1 84 ? -14.523 11.327 -14.663 1.00 45.69 84 PRO A CA 1
ATOM 654 C C . PRO A 1 84 ? -15.372 12.514 -14.227 1.00 45.69 84 PRO A C 1
ATOM 656 O O . PRO A 1 84 ? -14.936 13.332 -13.407 1.00 45.69 84 PRO A O 1
ATOM 659 N N . ALA A 1 85 ? -16.527 12.652 -14.875 1.00 49.53 85 ALA A N 1
ATOM 660 C CA . ALA A 1 85 ? -17.504 13.670 -14.568 1.00 49.53 85 ALA A CA 1
ATOM 661 C C . ALA A 1 85 ? -17.735 13.659 -13.057 1.00 49.53 85 ALA A C 1
ATOM 663 O O . ALA A 1 85 ? -17.880 12.603 -12.438 1.00 49.53 85 ALA A O 1
ATOM 664 N N . GLN A 1 86 ? -17.696 14.850 -12.469 1.00 50.41 86 GLN A N 1
ATOM 665 C CA . GLN A 1 86 ? -17.992 15.071 -11.065 1.00 50.41 86 GLN A CA 1
ATOM 666 C C . GLN A 1 86 ? -19.322 14.382 -10.750 1.00 50.41 86 GLN A C 1
ATOM 668 O O . GLN A 1 86 ? -20.367 14.777 -11.265 1.00 50.41 86 GLN A O 1
ATOM 673 N N . ALA A 1 87 ? -19.271 13.327 -9.937 1.00 45.88 87 ALA A N 1
ATOM 674 C CA . ALA A 1 87 ? -20.466 12.736 -9.370 1.00 45.88 87 ALA A CA 1
ATOM 675 C C . ALA A 1 87 ? -21.101 13.802 -8.476 1.00 45.88 87 ALA A C 1
ATOM 677 O O . ALA A 1 87 ? -20.599 14.107 -7.397 1.00 45.88 87 ALA A O 1
ATOM 678 N N . ASN A 1 88 ? -22.162 14.414 -8.988 1.00 59.50 88 ASN A N 1
ATOM 679 C CA . ASN A 1 88 ? -23.036 15.321 -8.268 1.00 59.50 88 ASN A CA 1
ATOM 680 C C . ASN A 1 88 ? -23.742 14.496 -7.179 1.00 59.50 88 ASN A C 1
ATOM 682 O O . ASN A 1 88 ? -24.524 13.608 -7.534 1.00 59.50 88 ASN A O 1
ATOM 686 N N . PRO A 1 89 ? -23.524 14.723 -5.872 1.00 51.22 89 PRO A N 1
ATOM 687 C CA . PRO A 1 89 ? -24.418 14.159 -4.887 1.00 51.22 89 PRO A CA 1
ATOM 688 C C . PRO A 1 89 ? -25.646 15.066 -4.840 1.00 51.22 89 PRO A C 1
ATOM 690 O O . PRO A 1 89 ? -25.667 16.091 -4.160 1.00 51.22 89 PRO A O 1
ATOM 693 N N . SER A 1 90 ? -26.674 14.690 -5.601 1.00 55.28 90 SER A N 1
ATOM 694 C CA . SER A 1 90 ? -28.029 15.170 -5.359 1.00 55.28 90 SER A CA 1
ATOM 695 C C . SER A 1 90 ? -28.372 14.973 -3.885 1.00 55.28 90 SER A C 1
ATOM 697 O O . SER A 1 90 ? -28.331 13.860 -3.365 1.00 55.28 90 SER A O 1
ATOM 699 N N . ASN A 1 91 ? -28.708 16.094 -3.253 1.00 56.22 91 ASN A N 1
ATOM 700 C CA . ASN A 1 91 ? -29.477 16.242 -2.026 1.00 56.22 91 ASN A CA 1
ATOM 701 C C . ASN A 1 91 ? -30.223 14.967 -1.592 1.00 56.22 91 ASN A C 1
ATOM 703 O O . ASN A 1 91 ? -31.277 14.631 -2.130 1.00 56.22 91 ASN A O 1
ATOM 707 N N . ASN A 1 92 ? -29.732 14.328 -0.532 1.00 53.38 92 ASN A N 1
ATOM 708 C CA . ASN A 1 92 ? -30.605 13.649 0.413 1.00 53.38 92 ASN A CA 1
ATOM 709 C C . ASN A 1 92 ? -30.287 14.187 1.805 1.00 53.38 92 ASN A C 1
ATOM 711 O O . ASN A 1 92 ? -29.332 13.778 2.465 1.00 53.38 92 ASN A O 1
ATOM 715 N N . VAL A 1 93 ? -31.087 15.172 2.206 1.00 52.00 93 VAL A N 1
ATOM 716 C CA . VAL A 1 93 ? -31.159 15.694 3.564 1.00 52.00 93 VAL A CA 1
ATOM 717 C C . VAL A 1 93 ? -31.632 14.558 4.471 1.00 52.00 93 VAL A C 1
ATOM 719 O O . VAL A 1 93 ? -32.824 14.352 4.679 1.00 52.00 93 VAL A O 1
ATOM 722 N N . ARG A 1 94 ? -30.683 13.813 5.031 1.00 50.91 94 ARG A N 1
ATOM 723 C CA . ARG A 1 94 ? -30.898 12.982 6.213 1.00 50.91 94 ARG A CA 1
ATOM 724 C C . ARG A 1 94 ? -29.813 13.304 7.225 1.00 50.91 94 ARG A C 1
ATOM 726 O O . ARG A 1 94 ? -28.741 12.726 7.200 1.00 50.91 94 ARG A O 1
ATOM 733 N N . GLN A 1 95 ? -30.167 14.261 8.084 1.00 47.69 95 GLN A N 1
ATOM 734 C CA . GLN A 1 95 ? -29.566 14.564 9.382 1.00 47.69 95 GLN A CA 1
ATOM 735 C C . GLN A 1 95 ? -28.051 14.780 9.339 1.00 47.69 95 GLN A C 1
ATOM 737 O O . GLN A 1 95 ? -27.266 13.839 9.397 1.00 47.69 95 GLN A O 1
ATOM 742 N N . ALA A 1 96 ? -27.650 16.052 9.326 1.00 44.78 96 ALA A N 1
ATOM 743 C CA . ALA A 1 96 ? -26.312 16.467 9.718 1.00 44.78 96 ALA A CA 1
ATOM 744 C C . ALA A 1 96 ? -26.068 16.052 11.181 1.00 44.78 96 ALA A C 1
ATOM 746 O O . ALA A 1 96 ? -26.251 16.833 12.112 1.00 44.78 96 ALA A O 1
ATOM 747 N N . GLN A 1 97 ? -25.697 14.790 11.393 1.00 55.72 97 GLN A N 1
ATOM 748 C CA . GLN A 1 97 ? -24.969 14.402 12.584 1.00 55.72 97 GLN A CA 1
ATOM 749 C C . GLN A 1 97 ? -23.644 15.147 12.497 1.00 55.72 97 GLN A C 1
ATOM 751 O O . GLN A 1 97 ? -22.913 14.998 11.523 1.00 55.72 97 GLN A O 1
ATOM 756 N N . VAL A 1 98 ? -23.378 16.015 13.469 1.00 50.34 98 VAL A N 1
ATOM 757 C CA . VAL A 1 98 ? -22.110 16.736 13.573 1.00 50.34 98 VAL A CA 1
ATOM 758 C C . VAL A 1 98 ? -21.007 15.691 13.724 1.00 50.34 98 VAL A C 1
ATOM 760 O O . VAL A 1 98 ? -20.777 15.165 14.812 1.00 50.34 98 VAL A O 1
ATOM 763 N N . THR A 1 99 ? -20.365 15.328 12.618 1.00 68.00 99 THR A N 1
ATOM 764 C CA . THR A 1 99 ? -19.271 14.365 12.626 1.00 68.00 99 THR A CA 1
ATOM 765 C C . THR A 1 99 ? -18.065 15.053 13.247 1.00 68.00 99 THR A C 1
ATOM 767 O O . THR A 1 99 ? -17.482 15.971 12.669 1.00 68.00 99 THR A O 1
ATOM 770 N N . MET A 1 100 ? -17.701 14.645 14.462 1.00 83.69 100 MET A N 1
ATOM 771 C CA . MET A 1 100 ? -16.481 15.116 15.110 1.00 83.69 100 MET A CA 1
ATOM 772 C C . MET A 1 100 ? -15.281 14.730 14.241 1.00 83.69 100 MET A C 1
ATOM 774 O O . MET A 1 100 ? -15.094 13.557 13.914 1.00 83.69 100 MET A O 1
ATOM 778 N N . MET A 1 101 ? -14.468 15.712 13.861 1.00 93.88 101 MET A N 1
ATOM 779 C CA . MET A 1 101 ? -13.279 15.484 13.041 1.00 93.88 101 MET A CA 1
ATOM 780 C C . MET A 1 101 ? -12.052 15.251 13.916 1.00 93.88 101 MET A C 1
ATOM 782 O O . MET A 1 101 ? -11.879 15.855 14.972 1.00 93.88 101 MET A O 1
ATOM 786 N N . CYS A 1 102 ? -11.169 14.366 13.464 1.00 93.00 102 CYS A N 1
ATOM 787 C CA . CYS A 1 102 ? -9.941 14.046 14.167 1.00 93.00 102 CYS A CA 1
ATOM 788 C C . CYS A 1 102 ? -8.994 15.258 14.161 1.00 93.00 102 CYS A C 1
ATOM 790 O O . CYS A 1 102 ? -8.560 15.669 13.080 1.00 93.00 102 CYS A O 1
ATOM 792 N N . PRO A 1 103 ? -8.538 15.751 15.327 1.00 93.44 103 PRO A N 1
ATOM 793 C CA . PRO A 1 103 ? -7.668 16.930 15.404 1.00 93.44 103 PRO A CA 1
ATOM 794 C C . PRO A 1 103 ? -6.276 16.707 14.794 1.00 93.44 103 PRO A C 1
ATOM 796 O O . PRO A 1 103 ? -5.544 17.657 14.547 1.00 93.44 103 PRO A O 1
ATOM 799 N N . LYS A 1 104 ? -5.889 15.447 14.552 1.00 93.12 104 LYS A N 1
ATOM 800 C CA . LYS A 1 104 ? -4.572 15.094 14.008 1.00 93.12 104 LYS A CA 1
ATOM 801 C C . LYS A 1 104 ? -4.542 14.989 12.483 1.00 93.12 104 LYS A C 1
ATOM 803 O O . LYS A 1 104 ? -3.508 15.254 11.883 1.00 93.12 104 LYS A O 1
ATOM 808 N N . CYS A 1 105 ? -5.619 14.511 11.862 1.00 92.56 105 CYS A N 1
ATOM 809 C CA . CYS A 1 105 ? -5.604 14.164 10.433 1.00 92.56 105 CYS A CA 1
ATOM 810 C C . CYS A 1 105 ? -6.847 14.604 9.657 1.00 92.56 105 CYS A C 1
ATOM 812 O O . CYS A 1 105 ? -6.930 14.322 8.467 1.00 92.56 105 CYS A O 1
ATOM 814 N N . GLY A 1 106 ? -7.825 15.228 10.318 1.00 92.06 106 GLY A N 1
ATOM 815 C CA . GLY A 1 106 ? -9.073 15.672 9.697 1.00 92.06 106 GLY A CA 1
ATOM 816 C C . GLY A 1 106 ? -10.054 14.556 9.325 1.00 92.06 106 GLY A C 1
ATOM 817 O O . GLY A 1 106 ? -11.158 14.861 8.900 1.00 92.06 106 GLY A O 1
ATOM 818 N N . GLY A 1 107 ? -9.694 13.277 9.486 1.00 91.06 107 GLY A N 1
ATOM 819 C CA . GLY A 1 107 ? -10.615 12.159 9.253 1.00 91.06 107 GLY A CA 1
ATOM 820 C C . GLY A 1 107 ? -11.707 12.064 10.320 1.00 91.06 107 GLY A C 1
ATOM 821 O O . GLY A 1 107 ? -11.510 12.498 11.453 1.00 91.06 107 GLY A O 1
ATOM 822 N N . GLU A 1 108 ? -12.835 11.444 9.990 1.00 94.88 108 GLU A N 1
ATOM 823 C CA . GLU A 1 108 ? -13.985 11.332 10.896 1.00 94.88 108 GLU A CA 1
ATOM 824 C C . GLU A 1 108 ? -13.650 10.542 12.171 1.00 94.88 108 GLU A C 1
ATOM 826 O O . GLU A 1 108 ? -12.882 9.570 12.141 1.00 94.88 108 GLU A O 1
ATOM 831 N N . MET A 1 109 ? -14.234 10.936 13.301 1.00 94.38 109 MET A N 1
ATOM 832 C CA . MET A 1 109 ? -14.187 10.175 14.547 1.00 94.38 109 MET A CA 1
ATOM 833 C C . MET A 1 109 ? -15.417 9.281 14.686 1.00 94.38 109 MET A C 1
ATOM 835 O O . MET A 1 109 ? -16.544 9.693 14.438 1.00 94.38 109 MET A O 1
ATOM 839 N N . VAL A 1 110 ? -15.186 8.043 15.117 1.00 93.06 110 VAL A N 1
ATOM 840 C CA . VAL A 1 110 ? -16.205 6.998 15.237 1.00 93.06 110 VAL A CA 1
ATOM 841 C C . VAL A 1 110 ? -16.265 6.520 16.680 1.00 93.06 110 VAL A C 1
ATOM 843 O O . VAL A 1 110 ? -15.227 6.238 17.285 1.00 93.06 110 VAL A O 1
ATOM 846 N N . LEU A 1 111 ? -17.472 6.403 17.230 1.00 92.88 111 LEU A N 1
ATOM 847 C CA . LEU A 1 111 ? -17.682 5.885 18.576 1.00 92.88 111 LEU A CA 1
ATOM 848 C C . LEU A 1 111 ? -17.404 4.379 18.600 1.00 92.88 111 LEU A C 1
ATOM 850 O O . LEU A 1 111 ? -17.988 3.613 17.835 1.00 92.88 111 LEU A O 1
ATOM 854 N N . ARG A 1 112 ? -16.499 3.945 19.473 1.00 92.31 112 ARG A N 1
ATOM 855 C CA . ARG A 1 112 ? -16.088 2.546 19.622 1.00 92.31 112 ARG A CA 1
ATOM 856 C C . ARG A 1 112 ? -16.202 2.125 21.077 1.00 92.31 1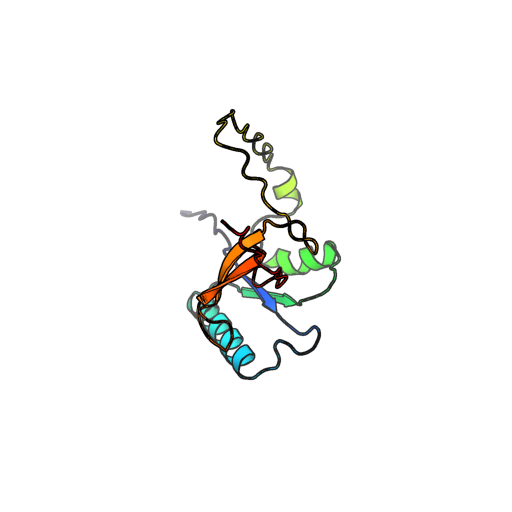12 ARG A C 1
ATOM 858 O O . ARG A 1 112 ? -16.071 2.949 21.974 1.00 92.31 112 ARG A O 1
ATOM 865 N N . THR A 1 113 ? -16.391 0.830 21.298 1.00 93.12 113 THR A N 1
ATOM 866 C CA . THR A 1 113 ? -16.355 0.218 22.629 1.00 93.12 113 THR A CA 1
ATOM 867 C C . THR A 1 113 ? -15.080 -0.599 22.770 1.00 93.12 113 THR A C 1
ATOM 869 O O . THR A 1 113 ? -14.741 -1.395 21.888 1.00 93.12 113 THR A O 1
ATOM 872 N N . ALA A 1 114 ? -14.354 -0.397 23.865 1.00 91.38 114 ALA A N 1
ATOM 873 C CA . ALA A 1 114 ? -13.172 -1.184 24.176 1.00 91.38 114 ALA A CA 1
ATOM 874 C C . ALA A 1 114 ? -13.569 -2.642 24.456 1.00 91.38 114 ALA A C 1
ATOM 876 O O . ALA A 1 114 ? -14.449 -2.918 25.268 1.00 91.38 114 ALA A O 1
ATOM 877 N N . LYS A 1 115 ? -12.926 -3.583 23.758 1.00 90.56 115 LYS A N 1
ATOM 878 C CA . LYS A 1 115 ? -13.261 -5.017 23.819 1.00 90.56 115 LYS A CA 1
ATOM 879 C C . LYS A 1 115 ? -12.538 -5.774 24.938 1.00 90.56 115 LYS A C 1
ATOM 881 O O . LYS A 1 115 ? -12.969 -6.859 25.300 1.00 90.56 115 LYS A O 1
ATOM 886 N N . SER A 1 116 ? -11.425 -5.243 25.442 1.00 85.75 116 SER A N 1
ATOM 887 C CA . SER A 1 116 ? -10.530 -5.952 26.364 1.00 85.75 116 SER A CA 1
ATOM 888 C C . SER A 1 116 ? -9.666 -4.985 27.179 1.00 85.75 116 SER A C 1
ATOM 890 O O . SER A 1 116 ? -9.449 -3.844 26.768 1.00 85.75 116 SER A O 1
ATOM 892 N N . GLY A 1 117 ? -9.113 -5.472 28.293 1.00 88.31 117 GLY A N 1
ATOM 893 C CA . GLY A 1 117 ? -8.245 -4.707 29.193 1.00 88.31 117 GLY A CA 1
ATOM 894 C C . GLY A 1 117 ? -9.016 -3.944 30.272 1.00 88.31 117 GLY A C 1
ATOM 895 O O . GLY A 1 117 ? -10.223 -4.108 30.415 1.00 88.31 117 GLY A O 1
ATOM 896 N N . ALA A 1 118 ? -8.315 -3.087 31.019 1.00 86.62 118 ALA A N 1
ATOM 897 C CA . ALA A 1 118 ? -8.878 -2.348 32.157 1.00 86.62 118 ALA A CA 1
ATOM 898 C C . ALA A 1 118 ? -10.066 -1.434 31.796 1.00 86.62 118 ALA A C 1
ATOM 900 O O . ALA A 1 118 ? -10.874 -1.114 32.656 1.00 86.62 118 ALA A O 1
ATOM 901 N N . ASN A 1 119 ? -10.187 -1.042 30.523 1.00 81.56 119 ASN A N 1
ATOM 902 C CA . ASN A 1 119 ? -11.268 -0.192 30.019 1.00 81.56 119 ASN A CA 1
ATOM 903 C C . ASN A 1 119 ? -12.324 -0.973 29.219 1.00 81.56 119 ASN A C 1
ATOM 905 O O . ASN A 1 119 ? -13.064 -0.365 28.451 1.00 81.56 119 ASN A O 1
ATOM 909 N N . ALA A 1 120 ? -12.365 -2.308 29.310 1.00 88.44 120 ALA A N 1
ATOM 910 C CA . ALA A 1 120 ? -13.342 -3.110 28.576 1.00 88.44 120 ALA A CA 1
ATOM 911 C C . ALA A 1 120 ? -14.782 -2.659 28.889 1.00 88.44 120 ALA A C 1
ATOM 913 O O . ALA A 1 120 ? -15.140 -2.444 30.041 1.00 88.44 120 ALA A O 1
ATOM 914 N N . GLY A 1 121 ? -15.601 -2.498 27.849 1.00 88.94 121 GLY A N 1
ATOM 915 C CA . GLY A 1 121 ? -16.971 -1.984 27.954 1.00 88.94 121 GLY A CA 1
ATOM 916 C C . GLY A 1 121 ? -17.092 -0.458 27.863 1.00 88.94 121 GLY A C 1
ATOM 917 O O . GLY A 1 121 ? -18.154 0.038 27.484 1.00 88.94 121 GLY A O 1
ATOM 918 N N . SER A 1 122 ? -16.017 0.297 28.101 1.00 90.44 122 SER A N 1
ATOM 919 C CA . SER A 1 122 ? -16.034 1.758 27.982 1.00 90.44 122 SER A CA 1
ATOM 920 C C . SER A 1 122 ? -16.084 2.209 26.522 1.00 90.44 122 SER A C 1
ATOM 922 O O . SER A 1 122 ? -15.441 1.625 25.639 1.00 90.44 122 SER A O 1
ATOM 924 N N . LYS A 1 123 ? -16.847 3.276 26.261 1.00 93.56 123 LYS A N 1
ATOM 925 C CA . LYS A 1 123 ? -16.922 3.927 24.948 1.00 93.56 123 LYS A CA 1
ATOM 926 C C . LYS A 1 123 ? -15.818 4.978 24.798 1.00 93.56 123 LYS A C 1
ATOM 928 O O . LYS A 1 123 ? -15.415 5.600 25.775 1.00 93.56 123 LYS A O 1
ATOM 933 N N . PHE A 1 124 ? -15.340 5.185 23.576 1.00 93.81 124 PHE A N 1
ATOM 934 C CA . PHE A 1 124 ? -14.387 6.239 23.225 1.00 93.81 124 PHE A CA 1
ATOM 935 C C . PHE A 1 124 ? -14.534 6.636 21.754 1.00 93.81 124 PHE A C 1
ATOM 937 O O . PHE A 1 124 ? -14.970 5.836 20.922 1.00 93.81 124 PHE A O 1
ATOM 944 N N . TRP A 1 125 ? -14.130 7.855 21.411 1.00 94.44 125 TRP A N 1
ATOM 945 C CA . TRP A 1 125 ? -14.053 8.294 20.021 1.00 94.44 125 TRP A CA 1
ATOM 946 C C . TRP A 1 125 ? -12.715 7.868 19.423 1.00 94.44 125 TRP A C 1
ATOM 948 O O . TRP A 1 125 ? -11.664 8.301 19.886 1.00 94.44 125 TRP A O 1
ATOM 958 N N . GLY A 1 126 ? -12.729 7.030 18.387 1.00 93.81 126 GLY A N 1
ATOM 959 C CA . GLY A 1 126 ? -11.531 6.598 17.663 1.00 93.81 126 GLY A CA 1
ATOM 960 C C . GLY A 1 126 ? -11.538 7.076 16.215 1.00 93.81 126 GLY A C 1
ATOM 961 O O . GLY A 1 126 ? -12.575 7.052 15.558 1.00 93.81 126 GLY A O 1
ATOM 962 N N . CYS A 1 127 ? -10.381 7.479 15.687 1.00 95.12 127 CYS A N 1
ATOM 963 C CA . CYS A 1 127 ? -10.279 7.897 14.287 1.00 95.12 127 CYS A CA 1
ATOM 964 C C . CYS A 1 127 ? -10.654 6.760 13.312 1.00 95.12 127 CYS A C 1
ATOM 966 O O . CYS A 1 127 ? -10.211 5.617 13.462 1.00 95.12 127 CYS A O 1
ATOM 968 N N . SER A 1 128 ? -11.441 7.085 12.285 1.00 95.19 128 SER A N 1
ATOM 969 C CA . SER A 1 128 ? -11.803 6.189 11.175 1.00 95.19 128 SER A CA 1
ATOM 970 C C . SER A 1 128 ? -10.582 5.667 10.411 1.00 95.19 128 SER A C 1
ATOM 972 O O . SER A 1 128 ? -10.559 4.506 10.012 1.00 95.19 128 SER A O 1
ATOM 974 N N . ASN A 1 129 ? -9.519 6.470 10.308 1.00 94.94 129 ASN A N 1
ATOM 975 C CA . ASN A 1 129 ? -8.283 6.117 9.603 1.00 94.94 129 ASN A CA 1
ATOM 976 C C . ASN A 1 129 ? -7.361 5.157 10.385 1.00 94.94 129 ASN A C 1
ATOM 978 O O . ASN A 1 129 ? -6.192 4.995 10.020 1.00 94.94 129 ASN A O 1
ATOM 982 N N . PHE A 1 130 ? -7.816 4.525 11.470 1.00 90.88 130 PHE A N 1
ATOM 983 C CA . PHE A 1 130 ? -7.051 3.466 12.138 1.00 90.88 130 PHE A CA 1
ATOM 984 C C . PHE A 1 130 ? -6.762 2.302 11.159 1.00 90.88 130 PHE A C 1
ATOM 986 O O . PHE A 1 130 ? -7.665 1.904 10.426 1.00 90.88 130 PHE A O 1
ATOM 993 N N . PRO A 1 131 ? -5.540 1.724 11.117 1.00 93.44 131 PRO A N 1
ATOM 994 C CA . PRO A 1 131 ? -4.412 1.908 12.041 1.00 93.44 131 PRO A CA 1
ATOM 995 C C . PRO A 1 131 ? -3.464 3.072 11.714 1.00 93.44 131 PRO A C 1
ATOM 997 O O . PRO A 1 131 ? -2.541 3.321 12.493 1.00 93.44 131 PRO A O 1
ATOM 1000 N N . ARG A 1 132 ? -3.669 3.784 10.595 1.00 92.81 132 ARG A N 1
ATOM 1001 C CA . ARG A 1 132 ? -2.808 4.897 10.146 1.00 92.81 132 ARG A CA 1
ATOM 1002 C C . ARG A 1 132 ? -2.900 6.123 11.059 1.00 92.81 132 ARG A C 1
ATOM 1004 O O . ARG A 1 132 ? -1.903 6.810 11.258 1.00 92.81 132 ARG A O 1
ATOM 1011 N N . CYS A 1 133 ? -4.061 6.368 11.666 1.00 92.06 133 CYS A N 1
ATOM 1012 C CA . CYS A 1 133 ? -4.240 7.361 12.724 1.00 92.06 133 CYS A CA 1
ATOM 1013 C C . CYS A 1 133 ? -4.795 6.695 13.991 1.00 92.06 133 CYS A C 1
ATOM 1015 O O . CYS A 1 133 ? -5.847 6.064 13.953 1.00 92.06 133 CYS A O 1
ATOM 1017 N N . ARG A 1 134 ? -4.076 6.827 15.115 1.00 95.75 134 ARG A N 1
ATOM 1018 C CA . ARG A 1 134 ? -4.416 6.208 16.414 1.00 95.75 134 ARG A CA 1
ATOM 1019 C C . ARG A 1 134 ? -4.963 7.200 17.446 1.00 95.75 134 ARG A C 1
ATOM 1021 O O . ARG A 1 134 ? -4.965 6.899 18.633 1.00 95.75 134 ARG A O 1
ATOM 1028 N N . THR A 1 135 ? -5.377 8.391 17.013 1.00 95.00 135 THR A N 1
ATOM 1029 C CA . THR A 1 135 ? -5.980 9.382 17.911 1.00 95.00 135 THR A CA 1
ATOM 1030 C C . THR A 1 135 ? -7.267 8.826 18.511 1.00 95.00 135 THR A C 1
ATOM 1032 O O . THR A 1 135 ? -8.131 8.327 17.782 1.00 95.00 135 THR A O 1
ATOM 1035 N N . MET A 1 136 ? -7.375 8.937 19.833 1.00 93.75 136 MET A N 1
ATOM 1036 C CA . MET A 1 136 ? -8.558 8.602 20.615 1.00 93.75 136 MET A CA 1
ATOM 1037 C C . MET A 1 136 ? -8.923 9.805 21.482 1.00 93.75 136 MET A C 1
ATOM 1039 O O . MET A 1 136 ? -8.023 10.459 22.006 1.00 93.75 136 MET A O 1
ATOM 1043 N N . LEU A 1 137 ? -10.214 10.085 21.622 1.00 91.62 137 LEU A N 1
ATOM 1044 C CA . LEU A 1 137 ? -10.736 11.079 22.558 1.00 91.62 137 LEU A CA 1
ATOM 1045 C C . LEU A 1 137 ? -11.697 10.399 23.542 1.00 91.62 137 LEU A C 1
ATOM 1047 O O . LEU A 1 137 ? -12.351 9.414 23.170 1.00 91.62 137 LEU A O 1
ATOM 1051 N N . PRO A 1 138 ? -11.781 10.895 24.788 1.00 89.94 138 PRO A N 1
ATOM 1052 C CA . PRO A 1 138 ? -12.751 10.398 25.753 1.00 89.94 138 PRO A CA 1
ATOM 1053 C C . PRO A 1 138 ? -14.175 10.567 25.213 1.00 89.94 138 PRO A C 1
ATOM 1055 O O . PRO A 1 138 ? -14.480 11.530 24.509 1.00 89.94 138 PRO A O 1
ATOM 1058 N N . TYR A 1 139 ? -15.043 9.606 25.522 1.00 89.25 139 TYR A N 1
ATOM 1059 C CA . TYR A 1 139 ? -16.479 9.750 25.311 1.00 89.25 139 TYR A CA 1
ATOM 1060 C C . TYR A 1 139 ? -17.116 10.136 26.642 1.00 89.25 139 TYR A C 1
ATOM 1062 O O . TYR A 1 139 ? -17.210 9.310 27.549 1.00 89.25 139 TYR A O 1
ATOM 1070 N N . GLU A 1 140 ? -17.548 11.386 26.751 1.00 82.75 140 GLU A N 1
ATOM 1071 C CA . GLU A 1 140 ? -18.379 11.830 27.863 1.00 82.75 140 GLU A CA 1
ATOM 1072 C C . GLU A 1 140 ? -19.834 11.528 27.509 1.00 82.75 140 GLU A C 1
ATOM 1074 O O . GLU A 1 140 ? -20.406 12.116 26.588 1.00 82.75 140 GLU A O 1
ATOM 1079 N N . ALA A 1 141 ? -20.433 10.560 28.204 1.00 67.75 141 ALA A N 1
ATOM 1080 C CA . ALA A 1 141 ? -21.874 10.385 28.153 1.00 67.75 141 ALA A CA 1
ATOM 1081 C C . ALA A 1 141 ? -22.494 11.615 28.823 1.00 67.75 141 ALA A C 1
ATOM 1083 O O . ALA A 1 141 ? -22.329 11.797 30.028 1.00 67.75 141 ALA A O 1
ATOM 1084 N N . GLN A 1 142 ? -23.161 12.472 28.049 1.00 55.19 142 GLN A N 1
ATOM 1085 C CA . GLN A 1 142 ? -23.984 13.532 28.624 1.00 55.19 142 GLN A CA 1
ATOM 1086 C C . GLN A 1 142 ? -24.978 12.870 29.585 1.00 55.19 142 GLN A C 1
ATOM 1088 O O . GLN A 1 142 ? -25.726 11.976 29.189 1.00 55.19 142 GLN A O 1
ATOM 1093 N N . GLN A 1 143 ? -24.863 13.234 30.862 1.00 47.53 143 GLN A N 1
ATOM 1094 C CA . GLN A 1 143 ? -25.641 12.690 31.970 1.00 47.53 14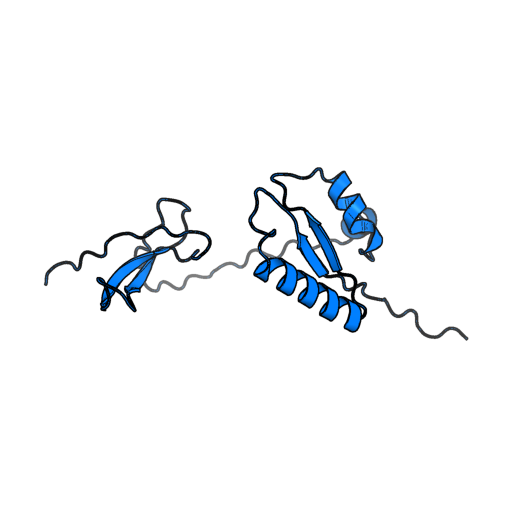3 GLN A CA 1
ATOM 1095 C C . GLN A 1 143 ? -27.127 12.950 31.693 1.00 47.53 143 GLN A C 1
ATOM 1097 O O . GLN A 1 143 ? -27.507 14.091 31.429 1.00 47.53 143 GLN A O 1
ATOM 1102 N N . ALA A 1 144 ? -27.923 11.881 31.686 1.00 38.88 144 ALA A N 1
ATOM 1103 C CA . ALA A 1 144 ? -29.382 11.937 31.674 1.00 38.88 144 ALA A CA 1
ATOM 1104 C C . ALA A 1 144 ? -29.905 11.950 33.112 1.00 38.88 144 ALA A C 1
ATOM 1106 O O . ALA A 1 144 ? -29.268 11.274 33.955 1.00 38.88 144 ALA A O 1
#

Sequence (144 aa):
MNLTGIVMFKRAAIELSGCYPKSHERPDRRERDAFVDGVFAAAKLPLLHVPVRRSYAMAELEALLAPHLGTTRAQVQKISIEKPAQANPSNNVRQAQVTMMCPKCGGEMVLRTAKSGANAGSKFWGCSNFPRCRTMLPYEAQQA

Secondary structure (DSSP, 8-state):
------------EEEEES-SSSSS-SHHHHHHHHHHHHHHHHTT--EEEEE--S---HHHHHHHHTTT-SS-HHHHTTS--------------------PBPTTT-PBEEEEE--SSTTTT-EEEEETTTTT---EEE------

Foldseek 3Di:
DDDDPDVPQLDAAEDADDPPDDPQPDPVNVVVVVVVVVVCVVVVHHYQHHYDDPDDDPVVVCVSCVVRDPDDPVRVVVPPPPDPPPPDPPDDPDDPPPFDADPPPRATWDWDAACDDPRHRAIWTAGPPPPVDGDIGHDDDPDD